Protein AF-0000000087526962 (afdb_homodimer)

pLDDT: mean 83.31, std 16.22, range [35.78, 96.75]

Organism: NCBI:txid1859131

Radius of gyration: 18.26 Å; Cα contacts (8 Å, |Δi|>4): 247; chains: 2; bounding box: 43×64×38 Å

Sequence (184 aa):
MSRWLVRCGRFQRAAFVSVEPQNVQDVRGVLDSIGHQLLPKYSAAMYSEQEGDALTLARQPVERALRDFPTLILLDNMESVLPDHAATTPPEMSRWLVRCGRFQRAAFVSVEPQNVQDVRGVLDSIGHQLLPKYSAAMYSEQEGDALTLARQPVERALRDFPTLILLDNMESVLPDHAATTPPE

Foldseek 3Di:
DPPVVVVVVVFPAEFEDECALVCCDDLQNRLQRQCVRQHPPQHLVVQVPPPDDSSVVSCVVVVVSVVVGPYHYHYPDPVNNDPPPCVVVPDD/DPPVVVVVVVFPAEFEDECAQVCCPDLQNRLQRQCVRQHPPAHLVVQVPPPDDSSVVSCVVVVVSVVVGPYHYHYPDPVRHDPPVVVVPPDD

Structure (mmCIF, N/CA/C/O backbone):
data_AF-0000000087526962-model_v1
#
loop_
_entity.id
_entity.type
_entity.pdbx_description
1 polymer 'Uncharacterized protein'
#
loop_
_atom_site.group_PDB
_atom_site.id
_atom_site.type_symbol
_atom_site.label_atom_id
_atom_site.label_alt_id
_atom_site.label_comp_id
_atom_site.label_asym_id
_atom_site.label_entity_id
_atom_site.label_seq_id
_atom_site.pdbx_PDB_ins_code
_atom_site.Cartn_x
_atom_site.Cartn_y
_atom_site.Cartn_z
_atom_site.occupancy
_atom_site.B_iso_or_equiv
_atom_site.auth_seq_id
_atom_site.auth_comp_id
_atom_site.auth_asym_id
_atom_site.auth_atom_id
_atom_site.pdbx_PDB_model_num
ATOM 1 N N . MET A 1 1 ? 21.031 -2.699 -10.828 1 59.16 1 MET A N 1
ATOM 2 C CA . MET A 1 1 ? 20.031 -2.268 -9.867 1 59.16 1 MET A CA 1
ATOM 3 C C . MET A 1 1 ? 18.656 -2.83 -10.227 1 59.16 1 MET A C 1
ATOM 5 O O . MET A 1 1 ? 18.297 -2.9 -11.406 1 59.16 1 MET A O 1
ATOM 9 N N . SER A 1 2 ? 18.016 -3.379 -9.234 1 79.25 2 SER A N 1
ATOM 10 C CA . SE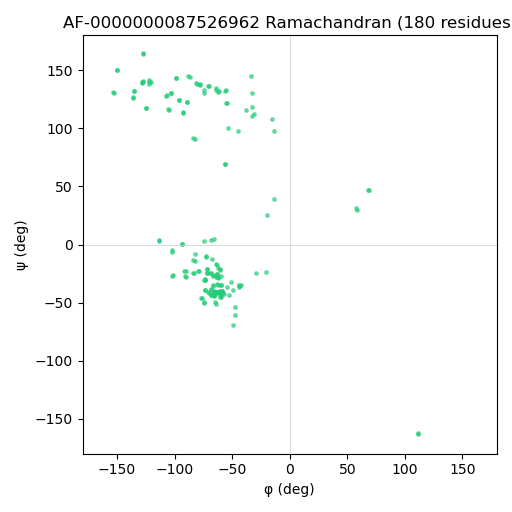R A 1 2 ? 16.734 -4 -9.539 1 79.25 2 SER A CA 1
ATOM 11 C C . SER A 1 2 ? 15.719 -2.965 -10.016 1 79.25 2 SER A C 1
ATOM 13 O O . SER A 1 2 ? 15.766 -1.807 -9.594 1 79.25 2 SER A O 1
ATOM 15 N N . ARG A 1 3 ? 15.016 -3.219 -11.031 1 82.19 3 ARG A N 1
ATOM 16 C CA . ARG A 1 3 ? 14.047 -2.334 -11.672 1 82.19 3 ARG A CA 1
ATOM 17 C C . ARG A 1 3 ? 13.172 -1.636 -10.633 1 82.19 3 ARG A C 1
ATOM 19 O O . ARG A 1 3 ? 12.859 -0.451 -10.773 1 82.19 3 ARG A O 1
ATOM 26 N N . TRP A 1 4 ? 12.898 -2.344 -9.594 1 84.81 4 TRP A N 1
ATOM 27 C CA . TRP A 1 4 ? 12.031 -1.749 -8.578 1 84.81 4 TRP A CA 1
ATOM 28 C C . TRP A 1 4 ? 12.781 -0.682 -7.785 1 84.81 4 TRP A C 1
ATOM 30 O O . TRP A 1 4 ? 12.195 0.332 -7.395 1 84.81 4 TRP A O 1
ATOM 40 N N . LEU A 1 5 ? 14.086 -0.808 -7.605 1 86.12 5 LEU A N 1
ATOM 41 C CA . LEU A 1 5 ? 14.859 0.204 -6.895 1 86.12 5 LEU A CA 1
ATOM 42 C C . LEU A 1 5 ? 14.898 1.51 -7.68 1 86.12 5 LEU A C 1
ATOM 44 O O . LEU A 1 5 ? 14.812 2.594 -7.098 1 86.12 5 LEU A O 1
ATOM 48 N N . VAL A 1 6 ? 14.945 1.334 -8.953 1 88.06 6 VAL A N 1
ATOM 49 C CA . VAL A 1 6 ? 14.93 2.502 -9.828 1 88.06 6 VAL A CA 1
ATOM 50 C C . VAL A 1 6 ? 13.594 3.223 -9.703 1 88.06 6 VAL A C 1
ATOM 52 O O . VAL A 1 6 ? 13.547 4.449 -9.609 1 88.06 6 VAL A O 1
ATOM 55 N N . ARG A 1 7 ? 12.547 2.451 -9.625 1 87.69 7 ARG A N 1
ATOM 56 C CA . ARG A 1 7 ? 11.211 3.035 -9.5 1 87.69 7 ARG A CA 1
ATOM 57 C C . ARG A 1 7 ? 11.062 3.77 -8.172 1 87.69 7 ARG A C 1
ATOM 59 O O . ARG A 1 7 ? 10.539 4.887 -8.133 1 87.69 7 ARG A O 1
ATOM 66 N N . CYS A 1 8 ? 11.539 3.176 -7.18 1 90.12 8 CYS A N 1
ATOM 67 C CA . CYS A 1 8 ? 11.5 3.826 -5.875 1 90.12 8 CYS A CA 1
ATOM 68 C C . CYS A 1 8 ? 12.266 5.145 -5.895 1 90.12 8 CYS A C 1
ATOM 70 O O . CYS A 1 8 ? 11.844 6.121 -5.27 1 90.12 8 CYS A O 1
ATOM 72 N N . GLY A 1 9 ? 13.297 5.184 -6.629 1 89 9 GLY A N 1
ATOM 73 C CA . GLY A 1 9 ? 14.18 6.34 -6.645 1 89 9 GLY A CA 1
ATOM 74 C C . GLY A 1 9 ? 13.578 7.539 -7.352 1 89 9 GLY A C 1
ATOM 75 O O . GLY A 1 9 ? 14.109 8.648 -7.262 1 89 9 GLY A O 1
ATOM 76 N N . ARG A 1 10 ? 12.539 7.379 -7.992 1 89.94 10 ARG A N 1
ATOM 77 C CA . ARG A 1 10 ? 11.914 8.453 -8.766 1 89.94 10 ARG A CA 1
ATOM 78 C C . ARG A 1 10 ? 11.062 9.344 -7.867 1 89.94 10 ARG A C 1
ATOM 80 O O . ARG A 1 10 ? 10.664 10.438 -8.266 1 89.94 10 ARG A O 1
ATOM 87 N N . PHE A 1 11 ? 10.805 8.891 -6.719 1 91.88 11 PHE A N 1
ATOM 88 C CA . PHE A 1 11 ? 9.953 9.648 -5.812 1 91.88 11 PHE A CA 1
ATOM 89 C C . PHE A 1 11 ? 10.797 10.438 -4.812 1 91.88 11 PHE A C 1
ATOM 91 O O . PHE A 1 11 ? 11.852 9.961 -4.375 1 91.88 11 PHE A O 1
ATOM 98 N N . GLN A 1 12 ? 10.266 11.594 -4.543 1 89.19 12 GLN A N 1
ATOM 99 C CA . GLN A 1 12 ? 10.945 12.438 -3.564 1 89.19 12 GLN A CA 1
ATOM 100 C C . 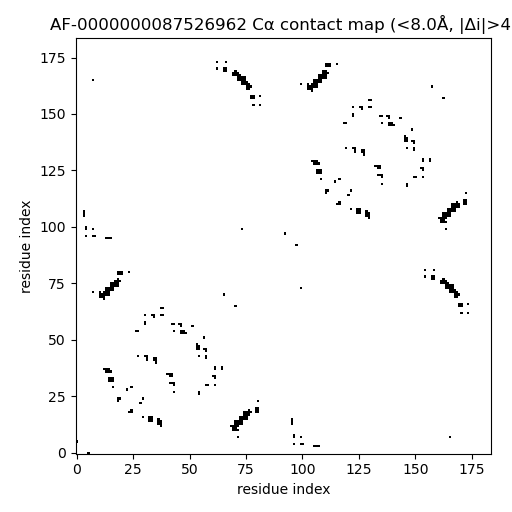GLN A 1 12 ? 10.406 12.188 -2.158 1 89.19 12 GLN A C 1
ATOM 102 O O . GLN A 1 12 ? 11.062 12.531 -1.17 1 89.19 12 GLN A O 1
ATOM 107 N N . ARG A 1 13 ? 9.188 11.664 -2.107 1 93.19 13 ARG A N 1
ATOM 108 C CA . ARG A 1 13 ? 8.555 11.383 -0.826 1 93.19 13 ARG A CA 1
ATOM 109 C C . ARG A 1 13 ? 8.062 9.938 -0.764 1 93.19 13 ARG A C 1
ATOM 111 O O . ARG A 1 13 ? 7.586 9.398 -1.763 1 93.19 13 ARG A O 1
ATOM 118 N N . ALA A 1 14 ? 8.297 9.406 0.467 1 95.81 14 ALA A N 1
ATOM 119 C CA . ALA A 1 14 ? 7.816 8.047 0.699 1 95.81 14 ALA A CA 1
ATOM 120 C C . ALA A 1 14 ? 7.461 7.832 2.168 1 95.81 14 ALA A C 1
ATOM 122 O O . ALA A 1 14 ? 7.992 8.516 3.047 1 95.81 14 ALA A O 1
ATOM 123 N N . ALA A 1 15 ? 6.523 6.977 2.316 1 95.81 15 ALA A N 1
ATOM 124 C CA . ALA A 1 15 ? 6.172 6.531 3.662 1 95.81 15 ALA A CA 1
ATOM 125 C C . ALA A 1 15 ? 6.16 5.008 3.75 1 95.81 15 ALA A C 1
ATOM 127 O O . ALA A 1 15 ? 5.652 4.332 2.854 1 95.81 15 ALA A O 1
ATOM 128 N N . PHE A 1 16 ? 6.699 4.527 4.91 1 94.69 16 PHE A N 1
ATOM 129 C CA . PHE A 1 16 ? 6.789 3.092 5.148 1 94.69 16 PHE A CA 1
ATOM 130 C C . PHE A 1 16 ? 5.77 2.646 6.188 1 94.69 16 PHE A C 1
ATOM 132 O O . PHE A 1 16 ? 5.656 3.256 7.254 1 94.69 16 PHE A O 1
ATOM 139 N N . VAL A 1 17 ? 5.031 1.612 5.734 1 93.38 17 VAL A N 1
ATOM 140 C CA . VAL A 1 17 ? 4.047 1.031 6.641 1 93.38 17 VAL A CA 1
ATOM 141 C C . VAL A 1 17 ? 4.293 -0.47 6.777 1 93.38 17 VAL A C 1
ATOM 143 O O . VAL A 1 17 ? 4.188 -1.214 5.801 1 93.38 17 VAL A O 1
ATOM 146 N N . SER A 1 18 ? 4.621 -0.872 8.047 1 91.56 18 SER A N 1
ATOM 147 C CA . SER A 1 18 ? 4.68 -2.297 8.359 1 91.56 18 SER A CA 1
ATOM 148 C C . SER A 1 18 ? 3.346 -2.801 8.898 1 91.56 18 SER A C 1
ATOM 150 O O . SER A 1 18 ? 2.938 -2.434 10 1 91.56 18 SER A O 1
ATOM 152 N N . VAL A 1 19 ? 2.699 -3.709 8.055 1 87.19 19 VAL A N 1
ATOM 153 C CA . VAL A 1 19 ? 1.361 -4.16 8.422 1 87.19 19 VAL A CA 1
ATOM 154 C C . VAL A 1 19 ? 1.45 -5.148 9.586 1 87.19 19 VAL A C 1
ATOM 156 O O . VAL A 1 19 ? 2.322 -6.023 9.602 1 87.19 19 VAL A O 1
ATOM 159 N N . GLU A 1 20 ? 0.782 -5.082 10.617 1 82.19 20 GLU A N 1
ATOM 160 C CA . GLU A 1 20 ? 0.707 -5.961 11.781 1 82.19 20 GLU A CA 1
ATOM 161 C C . GLU A 1 20 ? -0.705 -6.504 11.977 1 82.19 20 GLU A C 1
ATOM 163 O O . GLU A 1 20 ? -1.685 -5.84 11.633 1 82.19 20 GLU A O 1
ATOM 168 N N . PRO A 1 21 ? -0.722 -7.938 12.375 1 72.12 21 PRO A N 1
ATOM 169 C CA . PRO A 1 21 ? -2.064 -8.477 12.609 1 72.12 21 PRO A CA 1
ATOM 170 C C . PRO A 1 21 ? -2.912 -7.57 13.5 1 72.12 21 PRO A C 1
ATOM 172 O O . PRO A 1 21 ? -4.113 -7.418 13.266 1 72.12 21 PRO A O 1
ATOM 175 N N . GLN A 1 22 ? -2.246 -7.488 14.672 1 59.88 22 GLN A N 1
ATOM 176 C CA . GLN A 1 22 ? -2.957 -6.652 15.633 1 59.88 22 GLN A CA 1
ATOM 177 C C . GLN A 1 22 ? -3.248 -5.273 15.047 1 59.88 22 GLN A C 1
ATOM 179 O O . GLN A 1 22 ? -4.203 -4.609 15.453 1 59.88 22 GLN A O 1
ATOM 184 N N . ASN A 1 23 ? -2.135 -5.059 14.328 1 48.59 23 ASN A N 1
ATOM 185 C CA . ASN A 1 23 ? -2.244 -3.75 13.695 1 48.59 23 ASN A CA 1
ATOM 186 C C . ASN A 1 23 ? -3.064 -3.818 12.406 1 48.59 23 ASN A C 1
ATOM 188 O O . ASN A 1 23 ? -2.949 -2.947 11.547 1 48.59 23 ASN A O 1
ATOM 192 N N . VAL A 1 24 ? -3.482 -5.113 11.836 1 47.88 24 VAL A N 1
ATOM 193 C CA . VAL A 1 24 ? -4.609 -4.543 11.102 1 47.88 24 VAL A CA 1
ATOM 194 C C . VAL A 1 24 ? -4.988 -3.193 11.703 1 47.88 24 VAL A C 1
ATOM 196 O O . VAL A 1 24 ? -5.66 -3.133 12.742 1 47.88 24 VAL A O 1
ATOM 199 N N . GLN A 1 25 ? -3.934 -2.766 12.25 1 51.81 25 GLN A N 1
ATOM 200 C CA . GLN A 1 25 ? -3.93 -1.426 12.828 1 51.81 25 GLN A CA 1
ATOM 201 C C . GLN A 1 25 ? -5.125 -0.612 12.336 1 51.81 25 GLN A C 1
ATOM 203 O O . GLN A 1 25 ? -5.496 -0.693 11.164 1 51.81 25 GLN A O 1
ATOM 208 N N . ASP A 1 26 ? -5.816 -0.563 13.297 1 71.5 26 ASP A N 1
ATOM 209 C CA . ASP A 1 26 ? -6.895 0.395 13.078 1 71.5 26 ASP A CA 1
ATOM 210 C C . ASP A 1 26 ? -6.434 1.552 12.195 1 71.5 26 ASP A C 1
ATOM 212 O O . ASP A 1 26 ? -5.23 1.793 12.055 1 71.5 26 ASP A O 1
ATOM 216 N N . VAL A 1 27 ? -7.031 1.793 11.406 1 78.69 27 VAL A N 1
ATOM 217 C CA . VAL A 1 27 ? -6.906 2.938 10.508 1 78.69 27 VAL A CA 1
ATOM 218 C C . VAL A 1 27 ? -6.074 4.027 11.18 1 78.69 27 VAL A C 1
ATOM 220 O O . VAL A 1 27 ? -5.25 4.672 10.523 1 78.69 27 VAL A O 1
ATOM 223 N N . ARG A 1 28 ? -6.082 3.932 12.5 1 85 28 ARG A N 1
ATOM 224 C CA . ARG A 1 28 ? -5.344 4.945 13.25 1 85 28 ARG A CA 1
ATOM 225 C C . ARG A 1 28 ? -3.846 4.672 13.203 1 85 28 ARG A C 1
ATOM 227 O O . ARG A 1 28 ? -3.047 5.598 13.039 1 85 28 ARG A O 1
ATOM 234 N N . GLY A 1 29 ? -3.451 3.459 13.414 1 87.75 29 GLY A N 1
ATOM 235 C CA . GLY A 1 29 ? -2.045 3.092 13.344 1 87.75 29 GLY A CA 1
ATOM 236 C C . GLY A 1 29 ? -1.422 3.377 11.992 1 87.75 29 GLY A C 1
ATOM 237 O O . GLY A 1 29 ? -0.284 3.844 11.914 1 87.75 29 GLY A O 1
ATOM 238 N N . VAL A 1 30 ? -2.201 3.094 11.016 1 89.62 30 VAL A N 1
ATOM 239 C CA . VAL A 1 30 ? -1.721 3.336 9.656 1 89.62 30 VAL A CA 1
ATOM 240 C C . VAL A 1 30 ? -1.542 4.836 9.43 1 89.62 30 VAL A C 1
ATOM 242 O O . VAL A 1 30 ? -0.515 5.273 8.906 1 89.62 30 VAL A O 1
ATOM 245 N N . LEU A 1 31 ? -2.514 5.598 9.883 1 91.44 31 LEU A N 1
ATOM 246 C CA . LEU A 1 31 ? -2.432 7.051 9.758 1 91.44 31 LEU A CA 1
ATOM 247 C C . LEU A 1 31 ? -1.211 7.59 10.492 1 91.44 31 LEU A C 1
ATOM 249 O O . LEU A 1 31 ? -0.496 8.453 9.969 1 91.44 31 LEU A O 1
ATOM 253 N N . ASP A 1 32 ? -0.947 7.043 11.625 1 92.31 32 ASP A N 1
ATOM 254 C CA . ASP A 1 32 ? 0.213 7.484 12.391 1 92.31 32 ASP A CA 1
ATOM 255 C C . ASP A 1 32 ? 1.513 7.152 11.664 1 92.31 32 ASP A C 1
ATOM 257 O O . ASP A 1 32 ? 2.426 7.977 11.602 1 92.31 32 ASP A O 1
ATOM 261 N N . SER A 1 33 ? 1.573 6 11.148 1 92.69 33 SER A N 1
ATOM 262 C CA . SER A 1 33 ? 2.779 5.574 10.445 1 92.69 33 SER A CA 1
ATOM 263 C C . SER A 1 33 ? 3.076 6.484 9.258 1 92.69 33 SER A C 1
ATOM 265 O O . SER A 1 33 ? 4.211 6.93 9.078 1 92.69 33 SER A O 1
ATOM 267 N N . ILE A 1 34 ? 2.062 6.766 8.523 1 95.19 34 ILE A N 1
ATOM 268 C CA . ILE A 1 34 ? 2.236 7.594 7.336 1 95.19 34 ILE A CA 1
ATOM 269 C C . ILE A 1 34 ? 2.436 9.047 7.746 1 95.19 34 ILE A C 1
ATOM 271 O O . ILE A 1 34 ? 3.381 9.703 7.297 1 95.19 34 ILE A O 1
ATOM 275 N N . GLY A 1 35 ? 1.568 9.531 8.594 1 96.38 35 GLY A N 1
ATOM 276 C CA . GLY A 1 35 ? 1.599 10.922 9.008 1 96.38 35 GLY A CA 1
ATOM 277 C C . GLY A 1 35 ? 2.918 11.336 9.633 1 96.38 35 GLY A C 1
ATOM 278 O O . GLY A 1 35 ? 3.467 12.391 9.305 1 96.38 35 GLY A O 1
ATOM 279 N N . HIS A 1 36 ? 3.473 10.469 10.484 1 95.38 36 HIS A N 1
ATOM 280 C CA . HIS A 1 36 ? 4.723 10.789 11.164 1 95.38 36 HIS A CA 1
ATOM 281 C C . HIS A 1 36 ? 5.859 10.977 10.164 1 95.38 36 HIS A C 1
ATOM 283 O O . HIS A 1 36 ? 6.797 11.734 10.43 1 95.38 36 HIS A O 1
ATOM 289 N N . GLN A 1 37 ? 5.77 10.375 9.117 1 94.81 37 GLN A N 1
ATOM 290 C CA . GLN A 1 37 ? 6.863 10.414 8.156 1 94.81 37 GLN A CA 1
ATOM 291 C C . GLN A 1 37 ? 6.688 11.57 7.168 1 94.81 37 GLN A C 1
ATOM 293 O O . GLN A 1 37 ? 7.672 12.109 6.66 1 94.81 37 GLN A O 1
ATOM 298 N N . LEU A 1 38 ? 5.402 11.938 6.98 1 95.75 38 LEU A N 1
ATOM 299 C CA . LEU A 1 38 ? 5.156 12.914 5.926 1 95.75 38 LEU A CA 1
ATOM 300 C C . LEU A 1 38 ? 4.938 14.305 6.512 1 95.75 38 LEU A C 1
ATOM 302 O O . LEU A 1 38 ? 5.121 15.312 5.824 1 95.75 38 LEU A O 1
ATOM 306 N N . LEU A 1 39 ? 4.465 14.289 7.746 1 96.75 39 LEU A N 1
ATOM 307 C CA . LEU A 1 39 ? 4.047 15.555 8.328 1 96.75 39 LEU A CA 1
ATOM 308 C C . LEU A 1 39 ? 4.805 15.836 9.617 1 96.75 39 LEU A C 1
ATOM 310 O O . LEU A 1 39 ? 4.984 14.945 10.453 1 96.75 39 LEU A O 1
ATOM 314 N N . PRO A 1 40 ? 5.145 17.156 9.719 1 94.38 40 PRO A N 1
ATOM 315 C CA . PRO A 1 40 ? 5.781 17.531 10.984 1 94.38 40 PRO A CA 1
ATOM 316 C C . PRO A 1 40 ? 4.809 17.5 12.164 1 94.38 40 PRO A C 1
ATOM 318 O O . PRO A 1 40 ? 3.668 17.953 12.039 1 94.38 40 PRO A O 1
ATOM 321 N N . LYS A 1 41 ? 5.176 16.984 13.273 1 92.25 41 LYS A N 1
ATOM 322 C CA . LYS A 1 41 ? 4.461 16.984 14.547 1 92.25 41 LYS A CA 1
ATOM 323 C C . LYS A 1 41 ? 3.088 16.328 14.398 1 92.25 41 LYS A C 1
ATOM 325 O O . LYS A 1 41 ? 2.109 16.797 14.992 1 92.25 41 LYS A O 1
ATOM 330 N N . TYR A 1 42 ? 2.883 15.43 13.555 1 96.06 42 TYR A N 1
ATOM 331 C CA . TYR A 1 42 ? 1.621 14.719 13.359 1 96.06 42 TYR A CA 1
ATOM 332 C C . TYR A 1 42 ? 1.458 13.609 14.391 1 96.06 42 TYR A C 1
ATOM 334 O O . TYR A 1 42 ? 2.418 12.906 14.719 1 96.06 42 TYR A O 1
ATOM 342 N N . SER A 1 43 ? 0.183 13.523 14.891 1 93.75 43 SER A N 1
ATOM 343 C CA . SER A 1 43 ? -0.305 12.383 15.664 1 93.75 43 SER A CA 1
ATOM 344 C C . SER A 1 43 ? -1.814 12.219 15.516 1 93.75 43 SER A C 1
ATOM 346 O O . SER A 1 43 ? -2.566 13.18 15.688 1 93.75 43 SER A O 1
ATOM 348 N N . ALA A 1 44 ? -2.148 11.062 15.234 1 90.56 44 ALA A N 1
ATOM 349 C CA . ALA A 1 44 ? -3.584 10.82 15.117 1 90.56 44 ALA A CA 1
ATOM 350 C C . ALA A 1 44 ? -4.289 11.07 16.453 1 90.56 44 ALA A C 1
ATOM 352 O O . ALA A 1 44 ? -5.465 11.445 16.469 1 90.56 44 ALA A O 1
ATOM 353 N N . ALA A 1 45 ? -3.584 10.938 17.484 1 89 45 ALA A N 1
ATOM 354 C CA . ALA A 1 45 ? -4.156 11.078 18.812 1 89 45 ALA A CA 1
ATOM 355 C C . ALA A 1 45 ? -4.617 12.508 19.062 1 89 45 ALA A C 1
ATOM 357 O O . ALA A 1 45 ? -5.504 12.742 19.891 1 89 45 ALA A O 1
ATOM 358 N N . MET A 1 46 ? -4.016 13.43 18.406 1 89.69 46 MET A N 1
ATOM 359 C CA . MET A 1 46 ? -4.336 14.844 18.594 1 89.69 46 MET A CA 1
ATOM 360 C C . MET A 1 46 ? -5.773 15.141 18.172 1 89.69 46 MET A C 1
ATOM 362 O O . MET A 1 46 ? -6.359 16.141 18.609 1 89.69 46 MET A O 1
ATOM 366 N N . TYR A 1 47 ? -6.371 14.203 17.406 1 88.81 47 TYR A N 1
ATOM 367 C CA . TYR A 1 47 ? -7.711 14.438 16.875 1 88.81 47 TYR A CA 1
ATOM 368 C C . TYR A 1 47 ? -8.758 13.68 17.672 1 88.81 47 TYR A C 1
ATOM 370 O O . TYR A 1 47 ? -9.953 13.812 17.438 1 88.81 47 TYR A O 1
ATOM 378 N N . SER A 1 48 ? -8.359 12.875 18.562 1 82.75 48 SER A N 1
ATOM 379 C CA . SER A 1 48 ? -9.266 12.055 19.359 1 82.75 48 SER A CA 1
ATOM 380 C C . SER A 1 48 ? -10.195 12.914 20.203 1 82.75 48 SER A C 1
ATOM 382 O O . SER A 1 48 ? -11.305 12.5 20.547 1 82.75 48 SER A O 1
ATOM 384 N N . GLU A 1 49 ? -9.82 14.07 20.594 1 76.75 49 GLU A N 1
ATOM 385 C CA . GLU A 1 49 ? -10.594 14.922 21.5 1 76.75 49 GLU A CA 1
ATOM 386 C C . GLU A 1 49 ? -11.469 15.898 20.719 1 76.75 49 GLU A C 1
ATOM 388 O O . GLU A 1 49 ? -12.242 16.656 21.297 1 76.75 49 GLU A O 1
ATOM 393 N N . GLN A 1 50 ? -11.375 15.781 19.484 1 73.31 50 GLN A N 1
ATOM 394 C CA . GLN A 1 50 ? -12.109 16.75 18.672 1 73.31 50 GLN A CA 1
ATOM 395 C C . GLN A 1 50 ? -13.539 16.297 18.422 1 73.31 50 GLN A C 1
ATOM 397 O O . GLN A 1 50 ? -13.836 15.102 18.5 1 73.31 50 GLN A O 1
ATOM 402 N N . GLU A 1 51 ? -14.336 17.328 18.422 1 71.25 51 GLU A N 1
ATOM 403 C CA . GLU A 1 51 ? -15.727 17.047 18.094 1 71.25 51 GLU A CA 1
ATOM 404 C C . GLU A 1 51 ? -15.859 16.484 16.672 1 71.25 51 GLU A C 1
ATOM 406 O O . GLU A 1 51 ? -15.227 16.969 15.742 1 71.25 51 GLU A O 1
ATOM 411 N N . GLY A 1 52 ? -16.609 15.383 16.562 1 75.81 52 GLY A N 1
ATOM 412 C CA . GLY A 1 52 ? -16.812 14.734 15.273 1 75.81 52 GLY A CA 1
ATOM 413 C C . GLY A 1 52 ? -16.141 13.383 15.172 1 75.81 52 GLY A C 1
ATOM 414 O O . GLY A 1 52 ? -15.773 12.789 16.188 1 75.81 52 GLY A O 1
ATOM 415 N N . ASP A 1 53 ? -16 12.938 13.969 1 85.81 53 ASP A N 1
ATOM 416 C CA . ASP A 1 53 ? -15.359 11.656 13.703 1 85.81 53 ASP A CA 1
ATOM 417 C C . ASP A 1 53 ? -13.836 11.797 13.688 1 85.81 53 ASP A C 1
ATOM 419 O O . ASP A 1 53 ? -13.266 12.289 12.711 1 85.81 53 ASP A O 1
ATOM 423 N N . ALA A 1 54 ? -13.242 11.609 14.844 1 87.5 54 ALA A N 1
ATOM 424 C CA . ALA A 1 54 ? -11.812 11.773 15.086 1 87.5 54 ALA A CA 1
ATOM 425 C C . ALA A 1 54 ? -10.992 11.148 13.961 1 87.5 54 ALA A C 1
ATOM 427 O O . ALA A 1 54 ? -9.961 11.695 13.562 1 87.5 54 ALA A O 1
ATOM 428 N N . LEU A 1 55 ? -11.453 10.102 13.469 1 87.69 55 LEU A N 1
ATOM 429 C CA . LEU A 1 55 ? -10.719 9.414 12.414 1 87.69 55 LEU A CA 1
ATOM 430 C C . LEU A 1 55 ? -10.75 10.211 11.117 1 87.69 55 LEU A C 1
ATOM 432 O O . LEU A 1 55 ? -9.734 10.336 10.43 1 87.69 55 LEU A O 1
ATOM 436 N N . THR A 1 56 ? -11.891 10.719 10.875 1 89 56 THR A N 1
ATOM 437 C CA . THR A 1 56 ? -12.031 11.539 9.672 1 89 56 THR A CA 1
ATOM 438 C C . THR A 1 56 ? -11.148 12.781 9.758 1 89 56 THR A C 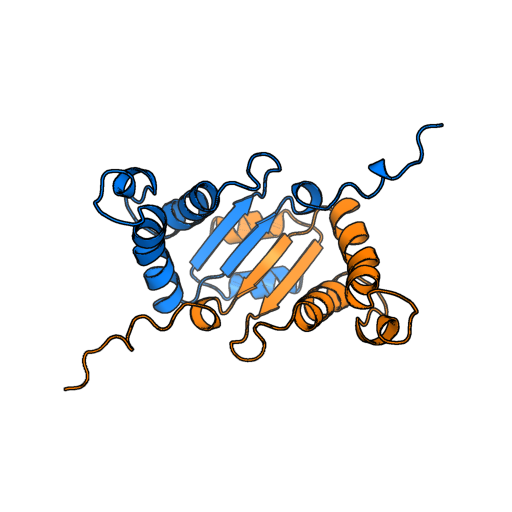1
ATOM 440 O O . THR A 1 56 ? -10.477 13.141 8.789 1 89 56 THR A O 1
ATOM 443 N N . LEU A 1 57 ? -11.133 13.305 10.852 1 92 57 LEU A N 1
ATOM 444 C CA . LEU A 1 57 ? -10.32 14.508 11.047 1 92 57 LEU A CA 1
ATOM 445 C C . LEU A 1 57 ? -8.836 14.18 10.969 1 92 57 LEU A C 1
ATOM 447 O O . LEU A 1 57 ? -8.055 14.938 10.391 1 92 57 LEU A O 1
ATOM 451 N N . ALA A 1 58 ? -8.484 13.078 11.492 1 92.69 58 ALA A N 1
ATOM 452 C CA . ALA A 1 58 ? -7.086 12.664 11.516 1 92.69 58 ALA A CA 1
ATOM 453 C C . ALA A 1 58 ? -6.594 12.336 10.109 1 92.69 58 ALA A C 1
ATOM 455 O O . ALA A 1 58 ? -5.395 12.43 9.828 1 92.69 58 ALA A O 1
ATOM 456 N N . ARG A 1 59 ? -7.473 12 9.297 1 93.25 59 ARG A N 1
ATOM 457 C CA . ARG A 1 59 ? -7.117 11.594 7.938 1 93.25 59 ARG A CA 1
ATOM 458 C C . ARG A 1 59 ? -6.84 12.805 7.055 1 93.25 59 ARG A C 1
ATOM 460 O O . ARG A 1 59 ? -6.098 12.703 6.074 1 93.25 59 ARG A O 1
ATOM 467 N N . GLN A 1 60 ? -7.363 13.938 7.414 1 92.88 60 GLN A N 1
ATOM 468 C CA . GLN A 1 60 ? -7.387 15.094 6.531 1 92.88 60 GLN A CA 1
ATOM 469 C C . GLN A 1 60 ? -5.973 15.578 6.219 1 92.88 60 GLN A C 1
ATOM 471 O O . GLN A 1 60 ? -5.617 15.766 5.055 1 92.88 60 GLN A O 1
ATOM 476 N N . PRO A 1 61 ? -5.164 15.781 7.211 1 95.12 61 PRO A N 1
ATOM 477 C CA . PRO A 1 61 ? -3.818 16.25 6.871 1 95.12 61 PRO A CA 1
ATOM 478 C C . PRO A 1 61 ? -3.031 15.25 6.031 1 95.12 61 PRO A C 1
ATOM 480 O O . PRO A 1 61 ? -2.244 15.641 5.168 1 95.12 61 PRO A O 1
ATOM 483 N N . VAL A 1 62 ? -3.23 13.984 6.27 1 95.69 62 VAL A N 1
ATOM 484 C CA . VAL A 1 62 ? -2.539 12.953 5.504 1 95.69 62 VAL A CA 1
ATOM 485 C C . VAL A 1 62 ? -3.035 12.953 4.062 1 95.69 62 VAL A C 1
ATOM 487 O O . VAL A 1 62 ? -2.236 12.906 3.123 1 95.69 62 VAL A O 1
ATOM 490 N N . GLU A 1 63 ? -4.312 13.062 3.949 1 94.94 63 GLU A N 1
ATOM 491 C CA . GLU A 1 63 ? -4.898 13.133 2.615 1 94.94 63 GLU A CA 1
ATOM 492 C C . GLU A 1 63 ? -4.371 14.328 1.837 1 94.94 63 GLU A C 1
ATOM 494 O O . GLU A 1 63 ? -4.043 14.219 0.654 1 94.94 63 GLU A O 1
ATOM 499 N N . ARG A 1 64 ? -4.293 15.414 2.463 1 95.19 64 ARG A N 1
ATOM 500 C CA . ARG A 1 64 ? -3.793 16.625 1.816 1 95.19 64 ARG A CA 1
ATOM 501 C C . ARG A 1 64 ? -2.338 16.453 1.392 1 95.19 64 ARG A C 1
ATOM 503 O O . ARG A 1 64 ? -1.958 16.859 0.289 1 95.19 64 ARG A O 1
ATOM 510 N N . ALA A 1 65 ? -1.621 15.852 2.254 1 96.25 65 ALA A N 1
ATOM 511 C CA . ALA A 1 65 ? -0.217 15.625 1.925 1 96.25 65 ALA A CA 1
ATOM 512 C C . ALA A 1 65 ? -0.08 14.742 0.685 1 96.25 65 ALA A C 1
ATOM 514 O O . ALA A 1 65 ? 0.748 15.016 -0.188 1 96.25 65 ALA A O 1
ATOM 515 N N . LEU A 1 66 ? -0.901 13.758 0.614 1 95.44 66 LEU A N 1
ATOM 516 C CA . LEU A 1 66 ? -0.832 12.812 -0.497 1 95.44 66 LEU A CA 1
ATOM 517 C C . LEU A 1 66 ? -1.367 13.445 -1.778 1 95.44 66 LEU A C 1
ATOM 519 O O . LEU A 1 66 ? -0.93 13.094 -2.877 1 95.44 66 LEU A O 1
ATOM 523 N N . ARG A 1 67 ? -2.289 14.352 -1.617 1 94.25 67 ARG A N 1
ATOM 524 C CA . ARG A 1 67 ? -2.85 15.055 -2.768 1 94.25 67 ARG A CA 1
ATOM 525 C C . ARG A 1 67 ? -1.858 16.062 -3.324 1 94.25 67 ARG A C 1
ATOM 527 O O . ARG A 1 67 ? -1.712 16.203 -4.543 1 94.25 67 ARG A O 1
ATOM 534 N N . ASP A 1 68 ? -1.163 16.719 -2.482 1 94.62 68 ASP A N 1
ATOM 535 C CA . ASP A 1 68 ? -0.329 17.859 -2.854 1 94.62 68 ASP A CA 1
ATOM 536 C C . ASP A 1 68 ? 1.038 17.406 -3.355 1 94.62 68 ASP A C 1
ATOM 538 O O . ASP A 1 68 ? 1.691 18.109 -4.129 1 94.62 68 ASP A O 1
ATOM 542 N N . PHE A 1 69 ? 1.454 16.172 -2.891 1 93.88 69 PHE A N 1
ATOM 543 C CA . PHE A 1 69 ? 2.793 15.719 -3.248 1 93.88 69 PHE A CA 1
ATOM 544 C C . PHE A 1 69 ? 2.771 14.258 -3.672 1 93.88 69 PHE A C 1
ATOM 546 O O . PHE A 1 69 ? 2.293 13.398 -2.93 1 93.88 69 PHE A O 1
ATOM 553 N N . PRO A 1 70 ? 3.307 14.062 -4.863 1 93.94 70 PRO A N 1
ATOM 554 C CA . PRO A 1 70 ? 3.49 12.648 -5.215 1 93.94 70 PRO A CA 1
ATOM 555 C C . PRO A 1 70 ? 4.297 11.883 -4.172 1 93.94 70 PRO A C 1
ATOM 557 O O . PRO A 1 70 ? 5.41 12.281 -3.828 1 93.94 70 PRO A O 1
ATOM 560 N N . THR A 1 71 ? 3.713 10.805 -3.604 1 95.44 71 THR A N 1
ATOM 561 C CA . THR A 1 71 ? 4.305 10.047 -2.504 1 95.44 71 THR A CA 1
ATOM 562 C C . THR A 1 71 ? 4.188 8.547 -2.752 1 95.44 71 THR A C 1
ATOM 564 O O . THR A 1 71 ? 3.121 8.055 -3.125 1 95.44 71 THR A O 1
ATOM 567 N N . LEU A 1 72 ? 5.312 7.883 -2.559 1 96.19 72 LEU A N 1
ATOM 568 C CA . LEU A 1 72 ? 5.312 6.426 -2.619 1 96.19 72 LEU A CA 1
ATOM 569 C C . LEU A 1 72 ? 5.027 5.824 -1.248 1 96.19 72 LEU A C 1
ATOM 571 O O . LEU A 1 72 ? 5.672 6.184 -0.26 1 96.19 72 LEU A O 1
ATOM 575 N N . ILE A 1 73 ? 3.967 5.008 -1.169 1 95.44 73 ILE A N 1
ATOM 576 C CA . ILE A 1 73 ? 3.711 4.266 0.062 1 95.44 73 ILE A CA 1
ATOM 577 C C . ILE A 1 73 ? 4.285 2.855 -0.056 1 95.44 73 ILE A C 1
ATOM 579 O O . ILE A 1 73 ? 3.941 2.117 -0.982 1 95.44 73 ILE A O 1
ATOM 583 N N . LEU A 1 74 ? 5.16 2.492 0.909 1 95.88 74 LEU A N 1
ATOM 584 C CA . LEU A 1 74 ? 5.781 1.172 0.938 1 95.88 74 LEU A CA 1
ATOM 585 C C . LEU A 1 74 ? 5.156 0.302 2.023 1 95.88 74 LEU A C 1
ATOM 587 O O . LEU A 1 74 ? 5.219 0.64 3.209 1 95.88 74 LEU A O 1
ATOM 591 N N . LEU A 1 75 ? 4.516 -0.774 1.599 1 94.44 75 LEU A N 1
ATOM 592 C CA . LEU A 1 75 ? 3.908 -1.708 2.539 1 94.44 75 LEU A CA 1
ATOM 593 C C . LEU A 1 75 ? 4.766 -2.961 2.695 1 94.44 75 LEU A C 1
ATOM 595 O O . LEU A 1 75 ? 5.133 -3.592 1.702 1 94.44 75 LEU A O 1
ATOM 599 N N . ASP A 1 76 ? 5.012 -3.301 3.953 1 92.5 76 ASP A N 1
ATOM 600 C CA . ASP A 1 76 ? 5.711 -4.555 4.227 1 92.5 76 ASP A CA 1
ATOM 601 C C . ASP A 1 76 ? 4.934 -5.41 5.223 1 92.5 76 ASP A C 1
ATOM 603 O O . ASP A 1 76 ? 3.908 -4.977 5.754 1 92.5 76 ASP A O 1
ATOM 607 N N . ASN A 1 77 ? 5.266 -6.605 5.309 1 91.38 77 ASN A N 1
ATOM 608 C CA . ASN A 1 77 ? 4.672 -7.559 6.242 1 91.38 77 ASN A CA 1
ATOM 609 C C . ASN A 1 77 ? 3.219 -7.859 5.887 1 91.38 77 ASN A C 1
ATOM 611 O O . ASN A 1 77 ? 2.348 -7.844 6.758 1 91.38 77 ASN A O 1
ATOM 615 N N . MET A 1 78 ? 2.988 -8.125 4.594 1 89.75 78 MET A N 1
ATOM 616 C CA . MET A 1 78 ? 1.629 -8.367 4.121 1 89.75 78 MET A CA 1
ATOM 617 C C . MET A 1 78 ? 1.118 -9.719 4.602 1 89.75 78 MET A C 1
ATOM 619 O O . MET A 1 78 ? -0.092 -9.938 4.688 1 89.75 78 MET A O 1
ATOM 623 N N . GLU A 1 79 ? 1.98 -10.609 4.879 1 88.75 79 GLU A N 1
ATOM 624 C CA . GLU A 1 79 ? 1.6 -11.938 5.355 1 88.75 79 GLU A CA 1
ATOM 625 C C . GLU A 1 79 ? 0.824 -11.852 6.668 1 88.75 79 GLU A C 1
ATOM 627 O O . GLU A 1 79 ? 0.073 -12.766 7.012 1 88.75 79 GLU A O 1
ATOM 632 N N . SER A 1 80 ? 0.958 -10.789 7.402 1 87.12 80 SER A N 1
ATOM 633 C CA . SER A 1 80 ? 0.327 -10.617 8.703 1 87.12 80 SER A CA 1
ATOM 634 C C . SER A 1 80 ? -1.177 -10.406 8.57 1 87.12 80 SER A C 1
ATOM 636 O O . SER A 1 80 ? -1.928 -10.602 9.523 1 87.12 80 SER A O 1
ATOM 638 N N . VAL A 1 81 ? -1.695 -9.977 7.387 1 82.25 81 VAL A N 1
ATOM 639 C CA . VAL A 1 81 ? -3.107 -9.641 7.23 1 82.25 81 VAL A CA 1
ATOM 640 C C . VAL A 1 81 ? -3.775 -10.633 6.285 1 82.25 81 VAL A C 1
ATOM 642 O O . VAL A 1 81 ? -4.926 -10.445 5.883 1 82.25 81 VAL A O 1
ATOM 645 N N . LEU A 1 82 ? -3.062 -11.57 5.887 1 86.12 82 LEU A N 1
ATOM 646 C CA . LEU A 1 82 ? -3.635 -12.586 5.004 1 86.12 82 LEU A CA 1
ATOM 647 C C . LEU A 1 82 ? -4.477 -13.578 5.793 1 86.12 82 LEU A C 1
ATOM 649 O O . LEU A 1 82 ? -4.195 -13.844 6.961 1 86.12 82 LEU A O 1
ATOM 653 N N . PRO A 1 83 ? -5.73 -13.906 5.141 1 75.88 83 PRO A N 1
ATOM 654 C CA . PRO A 1 83 ? -6.562 -14.891 5.84 1 75.88 83 PRO A CA 1
ATOM 655 C C . PRO A 1 83 ? -5.824 -16.203 6.121 1 75.88 83 PRO A C 1
ATOM 657 O O . PRO A 1 83 ? -4.914 -16.562 5.379 1 75.88 83 PRO A O 1
ATOM 660 N N . ASP A 1 84 ? -5.918 -16.703 7.332 1 64.88 84 ASP A N 1
ATOM 661 C CA . ASP A 1 84 ? -5.32 -17.984 7.695 1 64.88 84 ASP A CA 1
ATOM 662 C C . ASP A 1 84 ? -5.82 -19.094 6.781 1 64.88 84 ASP A C 1
ATOM 664 O O . ASP A 1 84 ? -7.031 -19.312 6.66 1 64.88 84 ASP A O 1
ATOM 668 N N . HIS A 1 85 ? -5.52 -19.125 5.703 1 53.81 85 HIS A N 1
ATOM 669 C CA . HIS A 1 85 ? -6.008 -20.281 4.957 1 53.81 85 HIS A CA 1
ATOM 670 C C . HIS A 1 85 ? -5.715 -21.578 5.703 1 53.81 85 HIS A C 1
ATOM 672 O O . HIS A 1 85 ? -6.332 -22.625 5.43 1 53.81 85 HIS A O 1
ATOM 678 N N . ALA A 1 86 ? -4.602 -21.906 6.414 1 46.59 86 ALA A N 1
ATOM 679 C CA . ALA A 1 86 ? -4.477 -23.219 7.051 1 46.59 86 ALA A CA 1
ATOM 680 C C . ALA A 1 86 ? -5.602 -23.438 8.062 1 46.59 86 ALA A C 1
ATOM 682 O O . ALA A 1 86 ? -5.684 -24.516 8.68 1 46.59 86 ALA A O 1
ATOM 683 N N . ALA A 1 87 ? -6.16 -22.453 8.633 1 45 87 ALA A N 1
ATOM 684 C CA . ALA A 1 87 ? -7.047 -22.938 9.695 1 45 87 ALA A CA 1
ATOM 685 C C . ALA A 1 87 ? -8.172 -23.797 9.125 1 45 87 ALA A C 1
ATOM 687 O O . ALA A 1 87 ? -9.07 -24.203 9.859 1 45 87 ALA A O 1
ATOM 688 N N . THR A 1 88 ? -8.336 -23.547 7.797 1 41.41 88 THR A N 1
ATOM 689 C CA . THR A 1 88 ? -9.344 -24.516 7.387 1 41.41 88 THR A CA 1
ATOM 690 C C . THR A 1 88 ? -8.781 -25.938 7.453 1 41.41 88 THR A C 1
ATOM 692 O O . THR A 1 88 ? -8.867 -26.688 6.477 1 41.41 88 THR A O 1
ATOM 695 N N . THR A 1 89 ? -7.688 -26.062 7.867 1 41.34 89 THR A N 1
ATOM 696 C CA . THR A 1 89 ? -7.367 -27.469 8.102 1 41.34 89 THR A CA 1
ATOM 697 C C . THR A 1 89 ? -8.43 -28.109 8.992 1 41.34 89 THR A C 1
ATOM 699 O O . THR A 1 89 ? -8.664 -27.672 10.109 1 41.34 89 THR A O 1
ATOM 702 N N . PRO A 1 90 ? -9.383 -28.859 8.461 1 39.66 90 PRO A N 1
ATOM 703 C CA . PRO A 1 90 ? -10.336 -29.609 9.281 1 39.66 90 PRO A CA 1
ATOM 704 C C . PRO A 1 90 ? -9.703 -30.203 10.539 1 39.66 90 PRO A C 1
ATOM 706 O O . PRO A 1 90 ? -8.5 -30.484 10.547 1 39.66 90 PRO A O 1
ATOM 709 N N . PRO A 1 91 ? -10.172 -29.719 11.688 1 43.16 91 PRO A N 1
ATOM 710 C CA . PRO A 1 91 ? -9.656 -30.469 12.836 1 43.16 91 PRO A CA 1
ATOM 711 C C . PRO A 1 91 ? -9.391 -31.938 12.516 1 43.16 91 PRO A C 1
ATOM 713 O O . PRO A 1 91 ? -10.141 -32.562 11.75 1 43.16 91 PRO A O 1
ATOM 716 N N . GLU A 1 92 ? -8.203 -32.406 12.5 1 35.88 92 GLU A N 1
ATOM 717 C CA . GLU A 1 92 ? -8.078 -33.875 12.539 1 35.88 92 GLU A CA 1
ATOM 718 C C . GLU A 1 92 ? -9.008 -34.469 13.586 1 35.88 92 GLU A C 1
ATOM 720 O O . GLU A 1 92 ? -9.148 -33.938 14.688 1 35.88 92 GLU A O 1
ATOM 725 N N . MET B 1 1 ? 21.906 9 0.162 1 58.75 1 MET B N 1
ATOM 726 C CA . MET B 1 1 ? 20.75 8.227 -0.279 1 58.75 1 MET B CA 1
ATOM 727 C C . MET B 1 1 ? 19.578 8.375 0.692 1 58.75 1 MET B C 1
ATOM 729 O O . MET B 1 1 ? 19.781 8.398 1.908 1 58.75 1 MET B O 1
ATOM 733 N N . SER B 1 2 ? 18.422 8.633 0.12 1 78.94 2 SER B N 1
ATOM 734 C CA . SER B 1 2 ? 17.281 8.875 1.005 1 78.94 2 SER B CA 1
ATOM 735 C C . SER B 1 2 ? 16.953 7.625 1.819 1 78.94 2 SER B C 1
ATOM 737 O O . SER B 1 2 ? 17.156 6.504 1.357 1 78.94 2 SER B O 1
ATOM 739 N N . ARG B 1 3 ? 16.766 7.746 3.078 1 82.44 3 ARG B N 1
ATOM 740 C CA . ARG B 1 3 ? 16.484 6.676 4.031 1 82.44 3 ARG B CA 1
ATOM 741 C C . ARG B 1 3 ? 15.484 5.676 3.459 1 82.44 3 ARG B C 1
ATOM 743 O O . ARG B 1 3 ? 15.633 4.469 3.643 1 82.44 3 ARG B O 1
ATOM 750 N N . TRP B 1 4 ? 14.578 6.191 2.686 1 85.12 4 TRP B N 1
ATOM 751 C CA . TRP B 1 4 ? 13.562 5.297 2.141 1 85.12 4 TRP B CA 1
ATOM 752 C C . TRP B 1 4 ? 14.141 4.426 1.029 1 85.12 4 TRP B C 1
ATOM 754 O O . TRP B 1 4 ? 13.766 3.262 0.884 1 85.12 4 TRP B O 1
ATOM 764 N N . LEU B 1 5 ? 15.125 4.902 0.287 1 86.25 5 LEU B N 1
ATOM 765 C CA . LEU B 1 5 ? 15.75 4.102 -0.759 1 86.25 5 LEU B CA 1
ATOM 766 C C . LEU B 1 5 ? 16.516 2.926 -0.159 1 86.25 5 LEU B C 1
ATOM 768 O O . LEU B 1 5 ? 16.484 1.821 -0.706 1 86.25 5 LEU B O 1
ATOM 772 N N . VAL B 1 6 ? 17.078 3.201 0.974 1 88.12 6 VAL B N 1
ATOM 773 C CA . VAL B 1 6 ? 17.797 2.148 1.685 1 88.12 6 VAL B CA 1
ATOM 774 C C . VAL B 1 6 ? 16.812 1.068 2.137 1 88.12 6 VAL B C 1
ATOM 776 O O . VAL B 1 6 ? 17.094 -0.126 1.993 1 88.12 6 VAL B O 1
ATOM 779 N N . ARG B 1 7 ? 15.68 1.495 2.576 1 87.69 7 ARG B N 1
ATOM 780 C CA . ARG B 1 7 ? 14.656 0.548 3.025 1 87.69 7 ARG B CA 1
ATOM 781 C C . ARG B 1 7 ? 14.148 -0.299 1.863 1 87.69 7 ARG B C 1
ATOM 783 O O . ARG B 1 7 ? 14.008 -1.517 1.992 1 87.69 7 ARG B O 1
ATOM 790 N N . CYS B 1 8 ? 13.93 0.331 0.809 1 90.12 8 CYS B N 1
ATOM 791 C CA . CYS B 1 8 ? 13.492 -0.4 -0.375 1 90.12 8 CYS B CA 1
ATOM 792 C C . CYS B 1 8 ? 14.523 -1.441 -0.785 1 90.12 8 CYS B C 1
ATOM 794 O O . CYS B 1 8 ? 14.172 -2.539 -1.216 1 90.12 8 CYS B O 1
ATOM 796 N N . GLY B 1 9 ? 15.742 -1.136 -0.595 1 88.75 9 GLY B N 1
ATOM 797 C CA . GLY B 1 9 ? 16.828 -1.991 -1.047 1 88.75 9 GLY B CA 1
ATOM 798 C C . GLY B 1 9 ? 16.984 -3.25 -0.215 1 88.75 9 GLY B C 1
ATOM 799 O O . GLY B 1 9 ? 17.703 -4.168 -0.598 1 88.75 9 GLY B O 1
ATOM 800 N N . ARG B 1 10 ? 16.344 -3.342 0.822 1 89.75 10 ARG B N 1
ATOM 801 C CA . ARG B 1 10 ? 16.484 -4.48 1.727 1 89.75 10 ARG B CA 1
ATOM 802 C C . ARG B 1 10 ? 15.609 -5.645 1.267 1 89.75 10 ARG B C 1
ATOM 804 O O . ARG B 1 10 ? 15.766 -6.77 1.746 1 89.75 10 ARG B O 1
ATOM 811 N N . PHE B 1 11 ? 14.75 -5.375 0.394 1 91.81 11 PHE B N 1
ATOM 812 C CA . PHE B 1 11 ? 13.836 -6.414 -0.068 1 91.81 11 PHE B CA 1
ATOM 813 C C . PHE B 1 11 ? 14.312 -7.008 -1.387 1 91.81 11 PHE B C 1
ATOM 815 O O . PHE B 1 11 ? 14.883 -6.305 -2.221 1 91.81 11 PHE B O 1
ATOM 822 N N . GLN B 1 12 ? 14.07 -8.289 -1.45 1 89.12 12 GLN B N 1
ATOM 823 C CA . GLN B 1 12 ? 14.438 -8.984 -2.68 1 89.12 12 GLN B CA 1
ATOM 824 C C . GLN B 1 12 ? 13.289 -8.984 -3.68 1 89.12 12 GLN B C 1
ATOM 826 O O . GLN B 1 12 ? 13.492 -9.203 -4.875 1 89.12 12 GLN B O 1
ATOM 831 N N . ARG B 1 13 ? 12.078 -8.82 -3.145 1 93.06 13 ARG B N 1
ATOM 832 C CA . ARG B 1 13 ? 10.891 -8.805 -3.994 1 93.06 13 ARG B CA 1
ATOM 833 C C . ARG B 1 13 ? 10.047 -7.562 -3.725 1 93.06 13 ARG B C 1
ATOM 835 O O . ARG B 1 13 ? 9.938 -7.117 -2.582 1 93.06 13 ARG B O 1
ATOM 842 N N . ALA B 1 14 ? 9.547 -7.062 -4.883 1 95.75 14 ALA B N 1
ATOM 843 C CA . ALA B 1 14 ? 8.648 -5.91 -4.781 1 95.75 14 ALA B CA 1
ATOM 844 C C . ALA B 1 14 ? 7.637 -5.898 -5.922 1 95.75 14 ALA B C 1
ATOM 846 O O . ALA B 1 14 ? 7.895 -6.453 -6.992 1 95.75 14 ALA B O 1
ATOM 847 N N . ALA B 1 15 ? 6.527 -5.355 -5.59 1 95.75 15 ALA B N 1
ATOM 848 C CA . ALA B 1 15 ? 5.504 -5.121 -6.605 1 95.75 15 ALA B CA 1
ATOM 849 C C . ALA B 1 15 ? 5.02 -3.676 -6.57 1 95.75 15 ALA B C 1
ATOM 851 O O . ALA B 1 15 ? 4.781 -3.121 -5.496 1 95.75 15 ALA B O 1
ATOM 852 N N . PHE B 1 16 ? 4.836 -3.137 -7.812 1 94.56 16 PHE B N 1
ATOM 853 C CA . PHE B 1 16 ? 4.398 -1.755 -7.965 1 94.56 16 PHE B CA 1
ATOM 854 C C . PHE B 1 16 ? 2.941 -1.696 -8.414 1 94.56 16 PHE B C 1
ATOM 856 O O . PHE B 1 16 ? 2.547 -2.381 -9.359 1 94.56 16 PHE B O 1
ATOM 863 N N . VAL B 1 17 ? 2.215 -0.891 -7.621 1 93.44 17 VAL B N 1
ATOM 864 C CA . VAL B 1 17 ?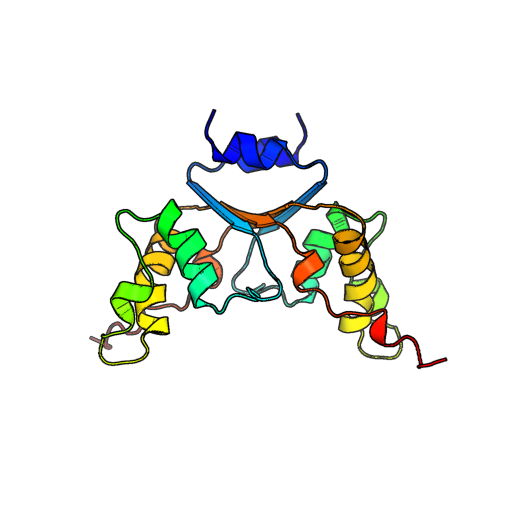 0.81 -0.682 -7.953 1 93.44 17 VAL B CA 1
ATOM 865 C C . VAL B 1 17 ? 0.526 0.813 -8.078 1 93.44 17 VAL B C 1
ATOM 867 O O . VAL B 1 17 ? 0.662 1.562 -7.109 1 93.44 17 VAL B O 1
ATOM 870 N N . SER B 1 18 ? 0.124 1.206 -9.32 1 91.62 18 SER B N 1
ATOM 871 C CA . SER B 1 18 ? -0.367 2.564 -9.531 1 91.62 18 SER B CA 1
ATOM 872 C C . SER B 1 18 ? -1.883 2.633 -9.383 1 91.62 18 SER B C 1
ATOM 874 O O . SER B 1 18 ? -2.619 2.094 -10.211 1 91.62 18 SER B O 1
ATOM 876 N N . VAL B 1 19 ? -2.33 3.383 -8.297 1 87.25 19 VAL B N 1
ATOM 877 C CA . VAL B 1 19 ? -3.758 3.414 -7.996 1 87.25 19 VAL B CA 1
ATOM 878 C C . VAL B 1 19 ? -4.48 4.297 -9.016 1 87.25 19 VAL B C 1
ATOM 880 O O . VAL B 1 19 ? -3.992 5.371 -9.367 1 87.25 19 VAL B O 1
ATOM 883 N N . GLU B 1 20 ? -5.531 3.99 -9.617 1 82.19 20 GLU B N 1
ATOM 884 C CA . GLU B 1 20 ? -6.344 4.723 -10.586 1 82.19 20 GLU B CA 1
ATOM 885 C C . GLU B 1 20 ? -7.777 4.887 -10.094 1 82.19 20 GLU B C 1
ATOM 887 O O . GLU B 1 20 ? -8.297 4.027 -9.375 1 82.19 20 GLU B O 1
ATOM 892 N N . PRO B 1 21 ? -8.367 6.254 -10.352 1 71.44 21 PRO B N 1
ATOM 893 C CA . PRO B 1 21 ? -9.75 6.445 -9.93 1 71.44 21 PRO B CA 1
ATOM 894 C C . PRO B 1 21 ? -10.672 5.328 -10.414 1 71.44 21 PRO B C 1
ATOM 896 O O . PRO B 1 21 ? -11.562 4.891 -9.68 1 71.44 21 PRO B O 1
ATOM 899 N N . GLN B 1 22 ? -10.742 5.496 -11.781 1 59.72 22 GLN B N 1
ATOM 900 C CA . GLN B 1 22 ? -11.617 4.484 -12.375 1 59.72 22 GLN B CA 1
ATOM 901 C C . GLN B 1 22 ? -11.281 3.094 -11.852 1 59.72 22 GLN B C 1
ATOM 903 O O . GLN B 1 22 ? -12.156 2.232 -11.75 1 59.72 22 GLN B O 1
ATOM 908 N N . ASN B 1 23 ? -10.023 3 -12.086 1 48.03 23 ASN B N 1
ATOM 909 C CA . ASN B 1 23 ? -9.508 1.7 -11.672 1 48.03 23 ASN B CA 1
ATOM 910 C C . ASN B 1 23 ? -9.398 1.598 -10.156 1 48.03 23 ASN B C 1
ATOM 912 O O . ASN B 1 23 ? -8.289 1.563 -9.609 1 48.03 23 ASN B O 1
ATOM 916 N N . VAL B 1 24 ? -9.812 2.621 -9.234 1 48.31 24 VAL B N 1
ATOM 917 C CA . VAL B 1 24 ? -9.969 1.764 -8.062 1 48.31 24 VAL B CA 1
ATOM 918 C C . VAL B 1 24 ? -9.961 0.298 -8.492 1 48.31 24 VAL B C 1
ATOM 920 O O . VAL B 1 24 ? -10.922 -0.182 -9.102 1 48.31 24 VAL B O 1
ATOM 923 N N . GLN B 1 25 ? -9.094 0.182 -9.398 1 53.12 25 GLN B N 1
ATOM 924 C CA . GLN B 1 25 ? -8.922 -1.192 -9.859 1 53.12 25 GLN B CA 1
ATOM 925 C C . GLN B 1 25 ? -9.594 -2.178 -8.906 1 53.12 25 GLN B C 1
ATOM 927 O O . GLN B 1 25 ? -9.414 -2.09 -7.691 1 53.12 25 GLN B O 1
ATOM 932 N N . ASP B 1 26 ? -10.727 -2.41 -9.477 1 72.44 26 ASP B N 1
ATOM 933 C CA . ASP B 1 26 ? -11.312 -3.52 -8.734 1 72.44 26 ASP B CA 1
ATOM 934 C C . ASP B 1 26 ? -10.234 -4.48 -8.242 1 72.44 26 ASP B C 1
ATOM 936 O O . ASP B 1 26 ? -9.078 -4.387 -8.648 1 72.44 26 ASP B O 1
ATOM 940 N N . VAL B 1 27 ? -10.43 -4.879 -7.367 1 79.38 27 VAL B N 1
ATOM 941 C CA . VAL B 1 27 ? -9.609 -5.891 -6.703 1 79.38 27 VAL B CA 1
ATOM 942 C C . VAL B 1 27 ? -8.891 -6.742 -7.742 1 79.38 27 VAL B C 1
ATOM 944 O O . VAL B 1 27 ? -7.723 -7.09 -7.57 1 79.38 27 VAL B O 1
ATOM 947 N N . ARG B 1 28 ? -9.523 -6.75 -8.914 1 85.44 28 ARG B N 1
ATOM 948 C CA . ARG B 1 28 ? -8.938 -7.562 -9.977 1 85.44 28 ARG B CA 1
ATOM 949 C C . ARG B 1 28 ? -7.723 -6.875 -10.578 1 85.44 28 ARG B C 1
ATOM 951 O O . ARG B 1 28 ? -6.703 -7.52 -10.844 1 85.44 28 ARG B O 1
ATOM 958 N N . GLY B 1 29 ? -7.832 -5.617 -10.867 1 87.88 29 GLY B N 1
ATOM 959 C CA . GLY B 1 29 ? -6.707 -4.863 -11.391 1 87.88 29 GLY B CA 1
ATOM 960 C C . GLY B 1 29 ? -5.5 -4.867 -10.469 1 87.88 29 GLY B C 1
ATOM 961 O O . GLY B 1 29 ? -4.363 -4.984 -10.922 1 87.88 29 GLY B O 1
ATOM 962 N N . VAL B 1 30 ? -5.828 -4.762 -9.227 1 89.75 30 VAL B N 1
ATOM 963 C CA . VAL B 1 30 ? -4.758 -4.77 -8.234 1 89.75 30 VAL B CA 1
ATOM 964 C C . VAL B 1 30 ? -4.078 -6.137 -8.219 1 89.75 30 VAL B C 1
ATOM 966 O O . VAL B 1 30 ? -2.85 -6.227 -8.234 1 89.75 30 VAL B O 1
ATOM 969 N N . LEU B 1 31 ? -4.883 -7.164 -8.258 1 91.56 31 LEU B N 1
ATOM 970 C CA . LEU B 1 31 ? -4.344 -8.523 -8.281 1 91.56 31 LEU B CA 1
ATOM 971 C C . LEU B 1 31 ? -3.477 -8.734 -9.516 1 91.56 31 LEU B C 1
ATOM 973 O O . LEU B 1 31 ? -2.393 -9.32 -9.422 1 91.56 31 LEU B O 1
ATOM 977 N N . ASP B 1 32 ? -3.902 -8.219 -10.602 1 92.38 32 ASP B N 1
ATOM 978 C CA . ASP B 1 32 ? -3.127 -8.359 -11.836 1 92.38 32 ASP B CA 1
ATOM 979 C C . ASP B 1 32 ? -1.794 -7.617 -11.727 1 92.38 32 ASP B C 1
ATOM 981 O O . ASP B 1 32 ? -0.754 -8.141 -12.133 1 92.38 32 ASP B O 1
ATOM 985 N N . SER B 1 33 ? -1.855 -6.469 -11.219 1 92.62 33 SER B N 1
ATOM 986 C CA . SER B 1 33 ? -0.641 -5.672 -11.086 1 92.62 33 SER B CA 1
ATOM 987 C C . SER B 1 33 ? 0.394 -6.375 -10.219 1 92.62 33 SER B C 1
ATOM 989 O O . SER B 1 33 ? 1.567 -6.461 -10.586 1 92.62 33 SER B O 1
ATOM 991 N N . ILE B 1 34 ? -0.07 -6.883 -9.141 1 95.06 34 ILE B N 1
ATOM 992 C CA . ILE B 1 34 ? 0.838 -7.543 -8.211 1 95.06 34 ILE B CA 1
ATOM 993 C C . ILE B 1 34 ? 1.243 -8.906 -8.766 1 95.06 34 ILE B C 1
ATOM 995 O O . ILE B 1 34 ? 2.432 -9.234 -8.82 1 95.06 34 ILE B O 1
ATOM 999 N N . GLY B 1 35 ? 0.277 -9.672 -9.156 1 96.25 35 GLY B N 1
ATOM 1000 C CA . GLY B 1 35 ? 0.516 -11.023 -9.633 1 96.25 35 GLY B CA 1
ATOM 1001 C C . GLY B 1 35 ? 1.474 -11.078 -10.812 1 96.25 35 GLY B C 1
ATOM 1002 O O . GLY B 1 35 ? 2.385 -11.906 -10.836 1 96.25 35 GLY B O 1
ATOM 1003 N N . HIS B 1 36 ? 1.317 -10.156 -11.766 1 95.31 36 HIS B N 1
ATOM 1004 C CA . HIS B 1 36 ? 2.168 -10.156 -12.953 1 95.31 36 HIS B CA 1
ATOM 1005 C C . HIS B 1 36 ? 3.631 -9.938 -12.578 1 95.31 36 HIS B C 1
ATOM 1007 O O . HIS B 1 36 ? 4.531 -10.414 -13.273 1 95.31 36 HIS B O 1
ATOM 1013 N N . GLN B 1 37 ? 3.836 -9.305 -11.562 1 94.69 37 GLN B N 1
ATOM 1014 C CA . GLN B 1 37 ? 5.207 -8.961 -11.188 1 94.69 37 GLN B CA 1
ATOM 1015 C C . GLN B 1 37 ? 5.824 -10.047 -10.312 1 94.69 37 GLN B C 1
ATOM 1017 O O . GLN B 1 37 ? 7.039 -10.258 -10.336 1 94.69 37 GLN B O 1
ATOM 1022 N N . LEU B 1 38 ? 4.93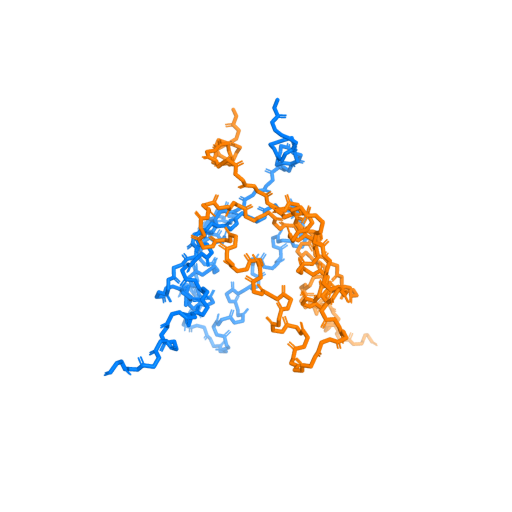8 -10.758 -9.578 1 95.69 38 LEU B N 1
ATOM 1023 C CA . LEU B 1 38 ? 5.48 -11.688 -8.594 1 95.69 38 LEU B CA 1
ATOM 1024 C C . LEU B 1 38 ? 5.438 -13.117 -9.117 1 95.69 38 LEU B C 1
ATOM 1026 O O . LEU B 1 38 ? 6.184 -13.977 -8.648 1 95.69 38 LEU B O 1
ATOM 1030 N N . LEU B 1 39 ? 4.488 -13.336 -10.023 1 96.75 39 LEU B N 1
ATOM 1031 C CA . LEU B 1 39 ? 4.242 -14.711 -10.445 1 96.75 39 LEU B CA 1
ATOM 1032 C C . LEU B 1 39 ? 4.406 -14.852 -11.953 1 96.75 39 LEU B C 1
ATOM 1034 O O . LEU B 1 39 ? 3.949 -14 -12.711 1 96.75 39 LEU B O 1
ATOM 1038 N N . PRO B 1 40 ? 5.004 -16.031 -12.281 1 94.56 40 PRO B N 1
ATOM 1039 C CA . PRO B 1 40 ? 5.094 -16.297 -13.719 1 94.56 40 PRO B CA 1
ATOM 1040 C C . PRO B 1 40 ? 3.738 -16.625 -14.344 1 94.56 40 PRO B C 1
ATOM 1042 O O . PRO B 1 40 ? 2.957 -17.391 -13.766 1 94.56 40 PRO B O 1
ATOM 1045 N N . LYS B 1 41 ? 3.406 -16.109 -15.461 1 92.31 41 LYS B N 1
ATOM 1046 C CA . LYS B 1 41 ? 2.23 -16.391 -16.281 1 92.31 41 LYS B CA 1
ATOM 1047 C C . LYS B 1 41 ? 0.944 -16.156 -15.492 1 92.31 41 LYS B C 1
ATOM 1049 O O . LYS B 1 41 ? -0.009 -16.938 -15.602 1 92.31 41 LYS B O 1
ATOM 1054 N N . TYR B 1 42 ? 0.877 -15.297 -14.609 1 96.19 42 TYR B N 1
ATOM 1055 C CA . TYR B 1 42 ? -0.31 -14.961 -13.828 1 96.19 42 TYR B CA 1
ATOM 1056 C C . TYR B 1 42 ? -1.223 -14.016 -14.602 1 96.19 42 TYR B C 1
ATOM 1058 O O . TYR B 1 42 ? -0.749 -13.102 -15.281 1 96.19 42 TYR B O 1
ATOM 1066 N N . SER B 1 43 ? -2.551 -14.305 -14.477 1 93.88 43 SER B N 1
ATOM 1067 C CA . SER B 1 43 ? -3.629 -13.406 -14.867 1 93.88 43 SER B CA 1
ATOM 1068 C C . SER B 1 43 ? -4.891 -13.672 -14.055 1 93.88 43 SER B C 1
ATOM 1070 O O . SER B 1 43 ? -5.332 -14.812 -13.93 1 93.88 43 SER B O 1
ATOM 1072 N N . ALA B 1 44 ? -5.379 -12.641 -13.578 1 90.81 44 ALA B N 1
ATOM 1073 C CA . ALA B 1 44 ? -6.617 -12.812 -12.82 1 90.81 44 ALA B CA 1
ATOM 1074 C C . ALA B 1 44 ? -7.734 -13.344 -13.711 1 90.81 44 ALA B C 1
ATOM 1076 O O . ALA B 1 44 ? -8.641 -14.039 -13.234 1 90.81 44 ALA B O 1
ATOM 1077 N N . ALA B 1 45 ? -7.625 -13.086 -14.945 1 89.12 45 ALA B N 1
ATOM 1078 C CA . ALA B 1 45 ? -8.664 -13.469 -15.898 1 89.12 45 ALA B CA 1
ATOM 1079 C C . ALA B 1 45 ? -8.758 -14.992 -16.016 1 89.12 45 ALA B C 1
ATOM 1081 O O . ALA B 1 45 ? -9.805 -15.523 -16.391 1 89.12 45 ALA B O 1
ATOM 1082 N N . MET B 1 46 ? -7.688 -15.656 -15.758 1 89.81 46 MET B N 1
ATOM 1083 C CA . MET B 1 46 ? -7.637 -17.109 -15.875 1 89.81 46 MET B CA 1
ATOM 1084 C C . MET B 1 46 ? -8.602 -17.781 -14.891 1 89.81 46 MET B C 1
ATOM 1086 O O . MET B 1 46 ? -9 -18.922 -15.086 1 89.81 46 MET B O 1
ATOM 1090 N N . TYR B 1 47 ? -9.039 -17 -13.867 1 89.06 47 TYR B N 1
ATOM 1091 C CA . TYR B 1 47 ? -9.875 -17.578 -12.82 1 89.06 47 TYR B CA 1
ATOM 1092 C C . TYR B 1 47 ? -11.344 -17.188 -13.023 1 89.06 47 TYR B C 1
ATOM 1094 O O . TYR B 1 47 ? -12.211 -17.641 -12.273 1 89.06 47 TYR B O 1
ATOM 1102 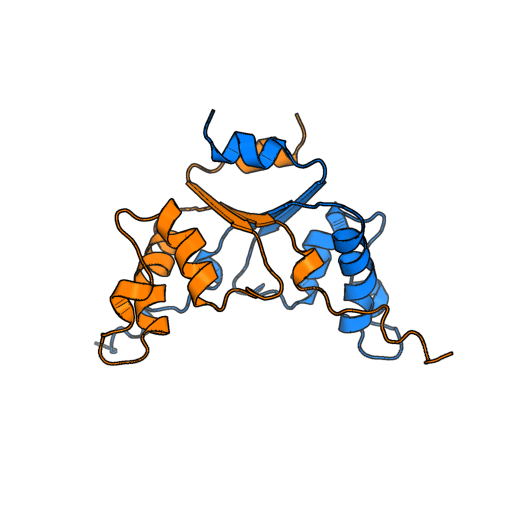N N . SER B 1 48 ? -11.625 -16.375 -13.961 1 82.94 48 SER B N 1
ATOM 1103 C CA . SER B 1 48 ? -12.984 -15.898 -14.211 1 82.94 48 SER B CA 1
ATOM 1104 C C . SER B 1 48 ? -13.906 -17.047 -14.617 1 82.94 48 SER B C 1
ATOM 1106 O O . SER B 1 48 ? -15.117 -16.984 -14.391 1 82.94 48 SER B O 1
ATOM 1108 N N . GLU B 1 49 ? -13.43 -18.062 -15.203 1 77.12 49 GLU B N 1
ATOM 1109 C CA . GLU B 1 49 ? -14.242 -19.156 -15.719 1 77.12 49 GLU B CA 1
ATOM 1110 C C . GLU B 1 49 ? -14.375 -20.281 -14.695 1 77.12 49 GLU B C 1
ATOM 1112 O O . GLU B 1 49 ? -15.094 -21.25 -14.93 1 77.12 49 GLU B O 1
ATOM 1117 N N . GLN B 1 50 ? -13.781 -20.062 -13.617 1 73.56 50 GLN B N 1
ATOM 1118 C CA . GLN B 1 50 ? -13.773 -21.156 -12.648 1 73.56 50 GLN B CA 1
ATOM 1119 C C . GLN B 1 50 ? -15.016 -21.094 -11.75 1 73.56 50 GLN B C 1
ATOM 1121 O O . GLN B 1 50 ? -15.625 -20.031 -11.594 1 73.56 50 GLN B O 1
ATOM 1126 N N . GLU B 1 51 ? -15.398 -22.297 -11.477 1 71.81 51 GLU B N 1
ATOM 1127 C CA . GLU B 1 51 ? -16.516 -22.391 -10.547 1 71.81 51 GLU B CA 1
ATOM 1128 C C . GLU B 1 51 ? -16.172 -21.797 -9.188 1 71.81 51 GLU B C 1
ATOM 1130 O O . GLU B 1 51 ? -15.062 -22 -8.672 1 71.81 51 GLU B O 1
ATOM 1135 N N . GLY B 1 52 ? -17.062 -20.969 -8.68 1 76 52 GLY B N 1
ATOM 1136 C CA . GLY B 1 52 ? -16.844 -20.312 -7.402 1 76 52 GLY B CA 1
ATOM 1137 C C . GLY B 1 52 ? -16.625 -18.812 -7.523 1 76 52 GLY B C 1
ATOM 1138 O O . GLY B 1 52 ? -16.969 -18.219 -8.547 1 76 52 GLY B O 1
ATOM 1139 N N . ASP B 1 53 ? -16.094 -18.281 -6.492 1 86.06 53 ASP B N 1
ATOM 1140 C CA . ASP B 1 53 ? -15.805 -16.844 -6.449 1 86.06 53 ASP B CA 1
ATOM 1141 C C . ASP B 1 53 ? -14.461 -16.547 -7.109 1 86.06 53 ASP B C 1
ATOM 1143 O O . ASP B 1 53 ? -13.406 -16.781 -6.523 1 86.06 53 ASP B O 1
ATOM 1147 N N . ALA B 1 54 ? -14.508 -16.266 -8.398 1 87.62 54 ALA B N 1
ATOM 1148 C CA . ALA B 1 54 ? -13.352 -16.031 -9.258 1 87.62 54 ALA B CA 1
ATOM 1149 C C . ALA B 1 54 ? -12.328 -15.125 -8.562 1 87.62 54 ALA B C 1
ATOM 1151 O O . ALA B 1 54 ? -11.125 -15.328 -8.695 1 87.62 54 ALA B O 1
ATOM 1152 N N . LEU B 1 55 ? -12.797 -14.227 -7.852 1 87.94 55 LEU B N 1
ATOM 1153 C CA . LEU B 1 55 ? -11.898 -13.289 -7.188 1 87.94 55 LEU B CA 1
ATOM 1154 C C . LEU B 1 55 ? -11.133 -13.977 -6.059 1 87.94 55 LEU B C 1
ATOM 1156 O O . LEU B 1 55 ? -9.93 -13.766 -5.898 1 87.94 55 LEU B O 1
ATOM 1160 N N . THR B 1 56 ? -11.844 -14.789 -5.375 1 89.44 56 THR B N 1
ATOM 1161 C CA . THR B 1 56 ? -11.211 -15.523 -4.289 1 89.44 56 THR B CA 1
ATOM 1162 C C . THR B 1 56 ? -10.148 -16.469 -4.836 1 89.44 56 THR B C 1
ATOM 1164 O O . THR B 1 56 ? -9.047 -16.562 -4.289 1 89.44 56 THR B O 1
ATOM 1167 N N . LEU B 1 57 ? -10.461 -17.047 -5.852 1 92.25 57 LEU B N 1
ATOM 1168 C CA . LEU B 1 57 ? -9.523 -17.984 -6.461 1 92.25 57 LEU B CA 1
ATOM 1169 C C . LEU B 1 57 ? -8.312 -17.234 -7.023 1 92.25 57 LEU B C 1
ATOM 1171 O O . LEU B 1 57 ? -7.18 -17.703 -6.895 1 92.25 57 LEU B O 1
ATOM 1175 N N . ALA B 1 58 ? -8.547 -16.125 -7.582 1 92.81 58 ALA B N 1
ATOM 1176 C CA . ALA B 1 58 ? -7.48 -15.328 -8.188 1 92.81 58 ALA B CA 1
ATOM 1177 C C . ALA B 1 58 ? -6.539 -14.773 -7.121 1 92.81 58 ALA B C 1
ATOM 1179 O O . ALA B 1 58 ? -5.367 -14.508 -7.398 1 92.81 58 ALA B O 1
ATOM 1180 N N . ARG B 1 59 ? -7.035 -14.656 -5.98 1 93.38 59 ARG B N 1
ATOM 1181 C CA . ARG B 1 59 ? -6.254 -14.078 -4.898 1 93.38 59 ARG B CA 1
ATOM 1182 C C . ARG B 1 59 ? -5.285 -15.094 -4.312 1 93.38 59 ARG B C 1
ATOM 1184 O O . ARG B 1 59 ? -4.246 -14.727 -3.758 1 93.38 59 ARG B O 1
ATOM 1191 N N . GLN B 1 60 ? -5.562 -16.359 -4.484 1 93 60 GLN B N 1
ATOM 1192 C CA . GLN B 1 60 ? -4.863 -17.406 -3.762 1 93 60 GLN B CA 1
ATOM 1193 C C . GLN B 1 60 ? -3.385 -17.453 -4.141 1 93 60 GLN B C 1
ATOM 1195 O O . GLN B 1 60 ? -2.514 -17.453 -3.27 1 93 60 GLN B O 1
ATOM 1200 N N . PRO B 1 61 ? -3.076 -17.469 -5.395 1 95.25 61 PRO B N 1
ATOM 1201 C CA . PRO B 1 61 ? -1.648 -17.516 -5.719 1 95.25 61 PRO B CA 1
ATOM 1202 C C . PRO B 1 61 ? -0.891 -16.281 -5.246 1 95.25 61 PRO B C 1
ATOM 1204 O O . PRO B 1 61 ? 0.273 -16.391 -4.848 1 95.25 61 PRO B O 1
ATOM 1207 N N . VAL B 1 62 ? -1.521 -15.148 -5.277 1 95.69 62 VAL B N 1
ATOM 1208 C CA . VAL B 1 62 ? -0.89 -13.914 -4.828 1 95.69 62 VAL B CA 1
ATOM 1209 C C . VAL B 1 62 ? -0.674 -13.961 -3.318 1 95.69 62 VAL B C 1
ATOM 1211 O O . VAL B 1 62 ? 0.405 -13.625 -2.828 1 95.69 62 VAL B O 1
ATOM 1214 N N . GLU B 1 63 ? -1.681 -14.43 -2.654 1 95 63 GLU B N 1
ATOM 1215 C CA . GLU B 1 63 ? -1.571 -14.57 -1.205 1 95 63 GLU B CA 1
ATOM 1216 C C . GL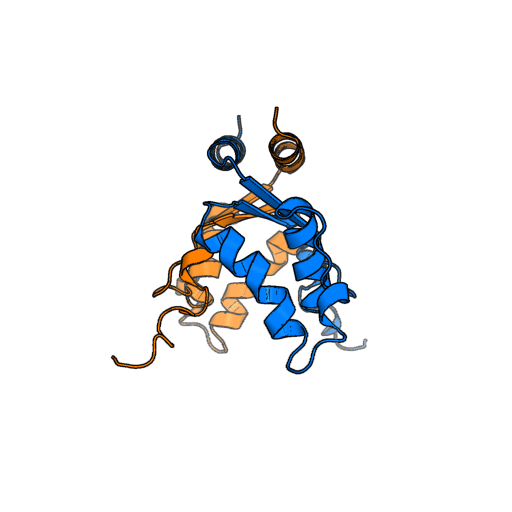U B 1 63 ? -0.434 -15.516 -0.828 1 95 63 GLU B C 1
ATOM 1218 O O . GLU B 1 63 ? 0.339 -15.234 0.09 1 95 63 GLU B O 1
ATOM 1223 N N . ARG B 1 64 ? -0.337 -16.562 -1.502 1 95.31 64 ARG B N 1
ATOM 1224 C CA . ARG B 1 64 ? 0.718 -17.531 -1.229 1 95.31 64 ARG B CA 1
ATOM 1225 C C . ARG B 1 64 ? 2.096 -16.938 -1.479 1 95.31 64 ARG B C 1
ATOM 1227 O O . ARG B 1 64 ? 3.021 -17.141 -0.689 1 95.31 64 ARG B O 1
ATOM 1234 N N . ALA B 1 65 ? 2.158 -16.203 -2.525 1 96.31 65 ALA B N 1
ATOM 1235 C CA . ALA B 1 65 ? 3.434 -15.57 -2.836 1 96.31 65 ALA B CA 1
ATOM 1236 C C . ALA B 1 65 ? 3.848 -14.602 -1.727 1 96.31 65 ALA B C 1
ATOM 1238 O O . ALA B 1 65 ? 5.016 -14.57 -1.329 1 96.31 65 ALA B O 1
ATOM 1239 N N . LEU B 1 66 ? 2.9 -13.891 -1.233 1 95.44 66 LEU B N 1
ATOM 1240 C CA . LEU B 1 66 ? 3.182 -12.891 -0.205 1 95.44 66 LEU B CA 1
ATOM 1241 C C . LEU B 1 66 ? 3.475 -13.562 1.134 1 95.44 66 LEU B C 1
ATOM 1243 O O . LEU B 1 66 ? 4.23 -13.023 1.948 1 95.44 66 LEU B O 1
ATOM 1247 N N . ARG B 1 67 ? 2.877 -14.695 1.336 1 94.38 67 ARG B N 1
ATOM 1248 C CA . ARG B 1 67 ? 3.109 -15.445 2.564 1 94.38 67 ARG B CA 1
ATOM 1249 C C . ARG B 1 67 ? 4.488 -16.094 2.555 1 94.38 67 ARG B C 1
ATOM 1251 O O . ARG B 1 67 ? 5.184 -16.109 3.57 1 94.38 67 ARG B O 1
ATOM 1258 N N . ASP B 1 68 ? 4.895 -16.594 1.443 1 94.69 68 ASP B N 1
ATOM 1259 C CA . ASP B 1 68 ? 6.094 -17.422 1.327 1 94.69 68 ASP B CA 1
ATOM 1260 C C . ASP B 1 68 ? 7.344 -16.547 1.208 1 94.69 68 ASP B C 1
ATOM 1262 O O . ASP B 1 68 ? 8.445 -16.984 1.556 1 94.69 68 ASP B O 1
ATOM 1266 N N . PHE B 1 69 ? 7.141 -15.273 0.703 1 93.81 69 PHE B N 1
ATOM 1267 C CA . PHE B 1 69 ? 8.305 -14.43 0.464 1 93.81 69 PHE B CA 1
ATOM 1268 C C . PHE B 1 69 ? 8.062 -13.016 0.959 1 93.81 69 PHE B C 1
ATOM 1270 O O . PHE B 1 69 ? 7.062 -12.391 0.593 1 93.81 69 PHE B O 1
ATOM 1277 N N . PRO B 1 70 ? 9.008 -12.578 1.781 1 93.88 70 PRO B N 1
ATOM 1278 C CA . PRO B 1 70 ? 8.922 -11.156 2.109 1 93.88 70 PRO B CA 1
ATOM 1279 C C . PRO B 1 70 ? 8.914 -10.258 0.869 1 93.88 70 PRO B C 1
ATOM 1281 O O . PRO B 1 70 ? 9.82 -10.352 0.038 1 93.88 70 PRO B O 1
ATOM 1284 N N . THR B 1 71 ? 7.863 -9.445 0.694 1 95.31 71 THR B N 1
ATOM 1285 C CA . THR B 1 71 ? 7.66 -8.633 -0.5 1 95.31 71 THR B CA 1
ATOM 1286 C C . THR B 1 71 ? 7.242 -7.211 -0.124 1 95.31 71 THR B C 1
ATOM 1288 O O . THR B 1 71 ? 6.363 -7.02 0.718 1 95.31 71 THR B O 1
ATOM 1291 N N . LEU B 1 72 ? 7.922 -6.262 -0.749 1 96.06 72 LEU B N 1
ATOM 1292 C CA . LEU B 1 72 ? 7.531 -4.867 -0.591 1 96.06 72 LEU B CA 1
ATOM 1293 C C . LEU B 1 72 ? 6.508 -4.465 -1.648 1 96.06 72 LEU B C 1
ATOM 1295 O O . LEU B 1 72 ? 6.723 -4.691 -2.842 1 96.06 72 LEU B O 1
ATOM 1299 N N . ILE B 1 73 ? 5.348 -4 -1.199 1 95.38 73 ILE B N 1
ATOM 1300 C CA . ILE B 1 73 ? 4.371 -3.449 -2.133 1 95.38 73 ILE B CA 1
ATOM 1301 C C . ILE B 1 73 ? 4.504 -1.929 -2.184 1 95.38 73 ILE B C 1
ATOM 1303 O O . ILE B 1 73 ? 4.418 -1.257 -1.152 1 95.38 73 ILE B O 1
ATOM 1307 N N . LEU B 1 74 ? 4.711 -1.388 -3.398 1 95.81 74 LEU B N 1
ATOM 1308 C CA . LEU B 1 74 ? 4.848 0.05 -3.604 1 95.81 74 LEU B CA 1
ATOM 1309 C C . LEU B 1 74 ? 3.594 0.63 -4.246 1 95.81 74 LEU B C 1
ATOM 1311 O O . LEU B 1 74 ? 3.227 0.246 -5.359 1 95.81 74 LEU B O 1
ATOM 1315 N N . LEU B 1 75 ? 2.938 1.507 -3.521 1 94.5 75 LEU B N 1
ATOM 1316 C CA . LEU B 1 75 ? 1.74 2.164 -4.031 1 94.5 75 LEU B CA 1
ATOM 1317 C C . LEU B 1 75 ? 2.047 3.594 -4.465 1 94.5 75 LEU B C 1
ATOM 1319 O O . LEU B 1 75 ? 2.629 4.367 -3.699 1 94.5 75 LEU B O 1
ATOM 1323 N N . ASP B 1 76 ? 1.612 3.91 -5.668 1 92.69 76 ASP B N 1
ATOM 1324 C CA . ASP B 1 76 ? 1.723 5.289 -6.125 1 92.69 76 ASP B CA 1
ATOM 1325 C C . ASP B 1 76 ? 0.379 5.812 -6.633 1 92.69 76 ASP B C 1
ATOM 1327 O O . ASP B 1 76 ? -0.596 5.059 -6.699 1 92.69 76 ASP B O 1
ATOM 1331 N N . ASN B 1 77 ? 0.273 7.051 -6.762 1 91.44 77 ASN B N 1
ATOM 1332 C CA . ASN B 1 77 ? -0.917 7.727 -7.266 1 91.44 77 ASN B CA 1
ATOM 1333 C C . ASN B 1 77 ? -2.08 7.617 -6.281 1 91.44 77 ASN B C 1
ATOM 1335 O O . ASN B 1 77 ? -3.201 7.289 -6.676 1 91.44 77 ASN B O 1
ATOM 1339 N N . MET B 1 78 ? -1.778 7.883 -5.012 1 89.62 78 MET B N 1
ATOM 1340 C CA . MET B 1 78 ? -2.793 7.758 -3.973 1 89.62 78 MET B CA 1
ATOM 1341 C C . MET B 1 78 ? -3.828 8.875 -4.082 1 89.62 78 MET B C 1
ATOM 1343 O O . MET B 1 78 ? -4.957 8.727 -3.607 1 89.62 78 MET B O 1
ATOM 1347 N N . GLU B 1 79 ? -3.486 9.961 -4.645 1 88.38 79 GLU B N 1
ATOM 1348 C CA . GLU B 1 79 ? -4.398 11.094 -4.809 1 88.38 79 GLU B CA 1
ATOM 1349 C C . GLU B 1 79 ? -5.613 10.703 -5.641 1 88.38 79 GLU B C 1
ATOM 1351 O O . GLU B 1 79 ? -6.66 11.344 -5.559 1 88.38 79 GLU B O 1
ATOM 1356 N N . SER B 1 80 ? -5.523 9.672 -6.422 1 87.12 80 SER B N 1
ATOM 1357 C CA . SER B 1 80 ? -6.59 9.242 -7.316 1 87.12 80 SER B CA 1
ATOM 1358 C C . SER B 1 80 ? -7.75 8.633 -6.539 1 87.12 80 SER B C 1
ATOM 1360 O O . SER B 1 80 ? -8.867 8.547 -7.047 1 87.12 80 SER B O 1
ATOM 1362 N N . VAL B 1 81 ? -7.547 8.156 -5.273 1 82.12 81 VAL B N 1
ATOM 1363 C CA . VAL B 1 81 ? -8.586 7.445 -4.531 1 82.12 81 VAL B CA 1
ATOM 1364 C C . VAL B 1 81 ? -9.023 8.281 -3.332 1 82.12 81 VAL B C 1
ATOM 1366 O O . VAL B 1 81 ? -9.797 7.816 -2.488 1 82.12 81 VAL B O 1
ATOM 1369 N N . LEU B 1 82 ? -8.492 9.391 -3.227 1 85.94 82 LEU B N 1
ATOM 1370 C CA . LEU B 1 82 ? -8.875 10.258 -2.117 1 85.94 82 LEU B CA 1
ATOM 1371 C C . LEU B 1 82 ? -10.219 10.93 -2.395 1 85.94 82 LEU B C 1
ATOM 1373 O O . LEU B 1 82 ? -10.562 11.188 -3.549 1 85.94 82 LEU B O 1
ATOM 1377 N N . PRO B 1 83 ? -11.086 10.961 -1.258 1 75.38 83 PRO B N 1
ATOM 1378 C CA . PRO B 1 83 ? -12.375 11.625 -1.462 1 75.38 83 PRO B CA 1
ATOM 1379 C C . PRO B 1 83 ? -12.234 13.062 -1.956 1 75.38 83 PRO B C 1
ATOM 1381 O O . PRO B 1 83 ? -11.234 13.719 -1.657 1 75.38 83 PRO B O 1
ATOM 1384 N N . ASP B 1 84 ? -12.977 13.445 -2.986 1 64.56 84 ASP B N 1
ATOM 1385 C CA . ASP B 1 84 ? -12.977 14.812 -3.492 1 64.56 84 ASP B CA 1
ATOM 1386 C C . ASP B 1 84 ? -13.328 15.805 -2.385 1 64.56 84 ASP B C 1
ATOM 1388 O O . ASP B 1 84 ? -14.367 15.688 -1.74 1 64.56 84 ASP B O 1
ATOM 1392 N N . HIS B 1 85 ? -12.609 16.016 -1.517 1 54.28 85 HIS B N 1
ATOM 1393 C CA . HIS B 1 85 ? -13.031 17.031 -0.559 1 54.28 85 HIS B CA 1
ATOM 1394 C C . HIS B 1 85 ? -13.391 18.328 -1.261 1 54.28 85 HIS B C 1
ATOM 1396 O O . HIS B 1 85 ? -13.992 19.219 -0.656 1 54.28 85 HIS B O 1
ATOM 1402 N N . ALA B 1 86 ? -12.719 18.953 -2.287 1 48.22 86 ALA B N 1
ATOM 1403 C CA . ALA B 1 86 ? -13.164 20.25 -2.783 1 48.22 86 ALA B CA 1
ATOM 1404 C C . ALA B 1 86 ? -14.656 20.234 -3.105 1 48.22 86 ALA B C 1
ATOM 1406 O O . ALA B 1 86 ? -15.242 21.266 -3.436 1 48.22 86 ALA B O 1
ATOM 1407 N N . ALA B 1 87 ? -15.266 19.219 -3.525 1 44.53 87 ALA B N 1
ATOM 1408 C CA . ALA B 1 87 ? -16.578 19.531 -4.074 1 44.53 87 ALA B CA 1
ATOM 1409 C C . ALA B 1 87 ? -17.531 20 -2.979 1 44.53 87 ALA B C 1
ATOM 1411 O O . ALA B 1 87 ? -18.734 20.156 -3.215 1 44.53 87 ALA B O 1
ATOM 1412 N N . THR B 1 88 ? -17.188 19.828 -1.728 1 40.41 88 THR B N 1
ATOM 1413 C CA . THR B 1 88 ? -18.156 20.562 -0.931 1 40.41 88 THR B CA 1
ATOM 1414 C C . THR B 1 88 ? -18.047 22.062 -1.185 1 40.41 88 THR B C 1
ATOM 1416 O O . THR B 1 88 ? -17.562 22.797 -0.33 1 40.41 88 THR B O 1
ATOM 1419 N N . THR B 1 89 ? -17.281 22.5 -2.033 1 41.22 89 THR B N 1
ATOM 1420 C CA . THR B 1 89 ? -17.469 23.906 -2.332 1 41.22 89 THR B CA 1
ATOM 1421 C C . THR B 1 89 ? -18.953 24.234 -2.49 1 41.22 89 THR B C 1
ATOM 1423 O O . THR B 1 89 ? -19.641 23.641 -3.33 1 41.22 89 THR B O 1
ATOM 1426 N N . PRO B 1 90 ? -19.719 24.781 -1.433 1 40.09 90 PRO B N 1
ATOM 1427 C CA . PRO B 1 90 ? -21.094 25.234 -1.592 1 40.09 90 PRO B CA 1
ATOM 1428 C C . PRO B 1 90 ? -21.375 25.812 -2.979 1 40.09 90 PRO B C 1
ATOM 1430 O O . PRO B 1 90 ? -20.469 26.344 -3.625 1 40.09 90 PRO B O 1
ATOM 1433 N N . PRO B 1 91 ? -22.25 25.234 -3.719 1 42.84 91 PRO B N 1
ATOM 1434 C CA . PRO B 1 91 ? -22.594 25.969 -4.938 1 42.84 91 PRO B CA 1
ATOM 1435 C C . PRO B 1 91 ? -22.531 27.484 -4.758 1 42.84 91 PRO B C 1
ATOM 1437 O O . PRO B 1 91 ? -22.875 28 -3.695 1 42.84 91 PRO B O 1
ATOM 1440 N N . GLU B 1 92 ? -21.625 28.219 -5.316 1 35.78 92 GLU B N 1
ATOM 1441 C CA . GLU B 1 92 ? -21.875 29.656 -5.344 1 35.78 92 GLU B CA 1
ATOM 1442 C C . GLU B 1 92 ? -23.312 29.953 -5.711 1 35.78 92 GLU B C 1
ATOM 1444 O O . GLU B 1 92 ? -23.906 29.297 -6.574 1 35.78 92 GLU B O 1
#

Secondary structure (DSSP, 8-state):
--HHHHHHTT-S-EEEEE--STTS--HHHHHHHHHHHHSTT--GGGGTTSSS-HHHHHHHHHHHHHHHS--EEEEE-GGGGS--SGGGS---/--HHHHHHTT-S-EEEEE--STTS--HHHHHHHHHHHHSTT--GGGGTTSSS-HHHHHHHHHHHHHHHS--EEEEE-GGGGS---TT-S---

Solvent-accessible surface area (backbone atoms only — not comparable to full-atom values): 10575 Å² total; per-residue (Å²): 129,59,72,65,58,57,56,59,63,72,47,91,36,63,30,64,42,76,48,33,56,86,38,61,29,51,70,56,53,52,47,33,42,38,26,51,62,73,34,86,92,50,54,45,70,76,24,63,80,43,92,72,60,27,64,61,59,43,41,46,65,48,50,49,49,41,57,76,34,78,43,38,39,37,37,31,50,60,47,45,72,49,79,71,64,69,70,70,49,69,81,127,130,59,71,63,57,58,59,58,63,74,47,89,35,64,31,64,41,76,50,33,56,87,41,54,37,50,70,58,50,50,47,33,42,39,27,52,63,74,35,86,93,50,54,44,69,77,26,63,81,42,90,72,62,28,65,62,60,42,42,45,65,47,50,48,48,42,56,78,34,78,43,38,38,36,38,31,49,62,48,45,74,50,78,76,64,72,70,71,53,70,81,126

Nearest PDB structures (foldseek):
  2a5y-assembly1_C  TM=5.737E-01  e=1.457E+00  Caenorhabditis elegans
  8jo0-assembly1_B  TM=5.916E-01  e=2.486E+00  Caenorhabditis elegans
  6umq-assembly2_B  TM=3.240E-01  e=4.532E+00  Homo sapiens
  6umr-assembly2_B  TM=3.142E-01  e=6.763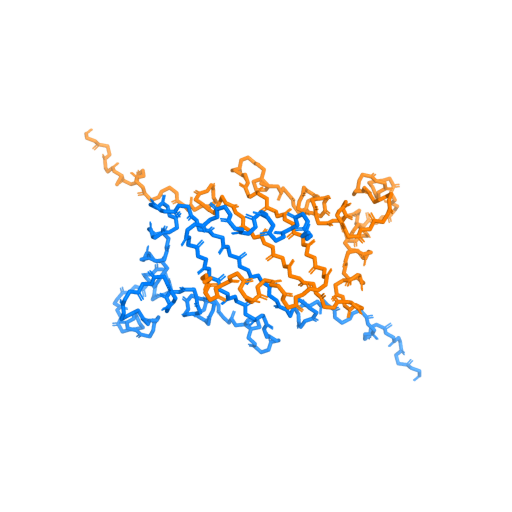E+00  Homo sapiens
  6umr-assembly1_A  TM=3.220E-01  e=5.536E+00  Homo sapiens